Protein AF-A0AAW5BRC6-F1 (afdb_monomer)

Radius of gyration: 17.02 Å; Cα contacts (8 Å, |Δi|>4): 67; chains: 1; bounding box: 29×38×46 Å

pLDDT: mean 81.04, std 13.14, range [47.72, 93.06]

Structure (mmCIF, N/CA/C/O backbone):
data_AF-A0AAW5BRC6-F1
#
_entry.id   AF-A0AAW5BRC6-F1
#
loop_
_atom_site.group_PDB
_atom_site.id
_atom_site.type_symbol
_atom_site.label_atom_id
_atom_site.label_alt_id
_atom_site.label_comp_id
_atom_site.label_asym_id
_atom_site.label_entity_id
_atom_site.label_seq_id
_atom_site.pdbx_PDB_ins_code
_atom_site.Cartn_x
_atom_site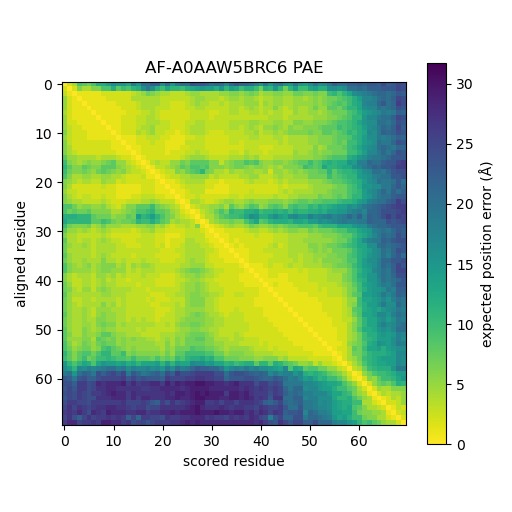.Cartn_y
_atom_site.Cartn_z
_atom_site.occupancy
_atom_site.B_iso_or_equiv
_atom_site.auth_seq_id
_atom_site.auth_comp_id
_atom_site.auth_asym_id
_atom_site.auth_atom_id
_atom_site.pdbx_PDB_model_num
ATOM 1 N N . LYS A 1 1 ? -2.921 -10.639 -9.649 1.00 54.06 1 LYS A N 1
ATOM 2 C CA . LYS A 1 1 ? -3.690 -10.168 -8.473 1.00 54.06 1 LYS A CA 1
ATOM 3 C C . LYS A 1 1 ? -3.218 -8.771 -8.123 1.00 54.06 1 LYS A C 1
ATOM 5 O O . LYS A 1 1 ? -2.010 -8.551 -8.110 1.00 54.06 1 LYS A O 1
ATOM 10 N N . ALA A 1 2 ? -4.136 -7.826 -7.943 1.00 77.50 2 ALA A N 1
ATOM 11 C CA . ALA A 1 2 ? -3.788 -6.445 -7.622 1.00 77.50 2 ALA A CA 1
ATOM 12 C C . ALA A 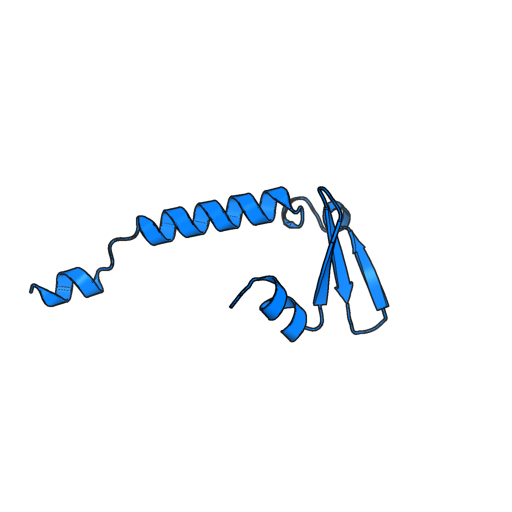1 2 ? -3.377 -6.340 -6.140 1.00 77.50 2 ALA A C 1
ATOM 14 O O . ALA A 1 2 ? -3.978 -6.987 -5.291 1.00 77.50 2 ALA A O 1
ATOM 15 N N . PHE A 1 3 ? -2.377 -5.513 -5.811 1.00 78.06 3 PHE A N 1
ATOM 16 C CA . PHE A 1 3 ? -1.854 -5.289 -4.445 1.00 78.06 3 PHE A CA 1
ATOM 17 C C . PHE A 1 3 ? -2.945 -5.136 -3.365 1.00 78.06 3 PHE A C 1
ATOM 19 O O . PHE A 1 3 ? -2.822 -5.664 -2.264 1.00 78.06 3 PHE A O 1
ATOM 26 N N . ARG A 1 4 ? -4.046 -4.458 -3.702 1.00 83.69 4 ARG A N 1
ATOM 27 C CA . ARG A 1 4 ? -5.201 -4.263 -2.816 1.00 83.69 4 ARG A CA 1
ATOM 28 C C . ARG A 1 4 ? -5.941 -5.552 -2.473 1.00 83.69 4 ARG A C 1
ATOM 30 O O . ARG A 1 4 ? -6.319 -5.724 -1.325 1.00 83.69 4 ARG A O 1
ATOM 37 N N . GLU A 1 5 ? -6.142 -6.434 -3.448 1.00 87.88 5 GLU A N 1
ATOM 38 C CA . GLU A 1 5 ? -6.851 -7.705 -3.246 1.00 87.88 5 GLU A CA 1
ATOM 39 C C . GLU A 1 5 ? -6.069 -8.611 -2.295 1.00 87.88 5 GLU A C 1
ATOM 41 O O . GLU A 1 5 ? -6.644 -9.280 -1.445 1.00 87.88 5 GLU A O 1
ATOM 46 N N . GLU A 1 6 ? -4.741 -8.617 -2.421 1.00 89.06 6 GLU A N 1
ATOM 47 C CA . GLU A 1 6 ? -3.873 -9.405 -1.547 1.00 89.06 6 GLU A CA 1
ATOM 48 C C . GLU A 1 6 ? -3.929 -8.912 -0.096 1.00 89.06 6 GLU A C 1
ATOM 50 O O . GLU A 1 6 ? -3.953 -9.721 0.828 1.00 89.06 6 GLU A O 1
ATOM 55 N N . LEU A 1 7 ? -3.990 -7.594 0.111 1.00 89.50 7 LEU A N 1
ATOM 56 C CA . LEU A 1 7 ? -4.143 -7.020 1.446 1.00 89.50 7 LEU A CA 1
ATOM 57 C C . LEU A 1 7 ? -5.538 -7.267 2.025 1.00 89.50 7 LEU A C 1
ATOM 59 O O . LEU A 1 7 ? -5.641 -7.607 3.201 1.00 89.50 7 LEU A O 1
ATOM 63 N N . ASP A 1 8 ? -6.588 -7.190 1.208 1.00 90.94 8 ASP A N 1
ATOM 64 C CA . ASP A 1 8 ? -7.957 -7.466 1.655 1.00 90.94 8 ASP A CA 1
ATOM 65 C C . ASP A 1 8 ? -8.112 -8.928 2.109 1.00 90.94 8 ASP A C 1
ATOM 67 O O . ASP A 1 8 ? -8.633 -9.185 3.192 1.00 90.94 8 ASP A O 1
ATOM 71 N N . ASN A 1 9 ? -7.520 -9.882 1.375 1.00 91.38 9 ASN A N 1
ATOM 72 C CA . ASN A 1 9 ? -7.460 -11.297 1.778 1.00 91.38 9 ASN A CA 1
ATOM 73 C C . ASN A 1 9 ? -6.709 -11.524 3.101 1.00 91.38 9 ASN A C 1
ATOM 75 O O . ASN A 1 9 ? -6.942 -12.519 3.783 1.00 91.38 9 ASN A O 1
ATOM 79 N N . ARG A 1 10 ? -5.802 -10.612 3.469 1.00 90.88 10 ARG A N 1
ATOM 80 C CA . ARG A 1 10 ? -5.069 -10.620 4.747 1.00 90.88 10 ARG A CA 1
ATOM 81 C C . ARG A 1 10 ? -5.783 -9.825 5.845 1.00 90.88 10 ARG A C 1
ATOM 83 O O . ARG A 1 10 ? -5.215 -9.625 6.914 1.00 90.88 10 ARG A O 1
ATOM 90 N N . GLY A 1 11 ? -7.001 -9.351 5.588 1.00 92.06 11 GLY A N 1
ATOM 91 C CA . GLY A 1 11 ? -7.789 -8.571 6.535 1.00 92.06 11 GLY A CA 1
ATOM 92 C C . GLY A 1 11 ? -7.372 -7.104 6.644 1.00 92.06 11 GLY A C 1
ATOM 93 O O . GLY A 1 11 ? -7.613 -6.477 7.676 1.00 92.06 11 GLY A O 1
ATOM 94 N N . ILE A 1 12 ? -6.741 -6.546 5.606 1.00 92.06 12 ILE A N 1
ATOM 95 C CA . ILE A 1 12 ? -6.286 -5.153 5.560 1.00 92.06 12 ILE A CA 1
ATOM 96 C C . ILE A 1 12 ? -6.950 -4.426 4.388 1.00 92.06 12 ILE A C 1
ATOM 98 O O . ILE A 1 12 ? -6.623 -4.645 3.223 1.00 92.06 12 ILE A O 1
ATOM 102 N N . LYS A 1 13 ? -7.821 -3.463 4.691 1.00 91.81 13 LYS A N 1
ATOM 103 C CA . LYS A 1 13 ? -8.402 -2.561 3.691 1.00 91.81 13 LYS A CA 1
ATOM 104 C C . LYS A 1 13 ? -7.492 -1.369 3.432 1.00 91.81 13 LYS A C 1
ATOM 106 O O . LYS A 1 13 ? -6.998 -0.731 4.361 1.00 91.81 13 LYS A O 1
ATOM 111 N N . VAL A 1 14 ? -7.317 -1.022 2.158 1.00 90.81 14 VAL A N 1
ATOM 112 C CA . VAL A 1 14 ? -6.508 0.131 1.735 1.00 90.81 14 VAL A CA 1
ATOM 113 C C . VAL A 1 14 ? -7.386 1.235 1.165 1.00 90.81 14 VAL A C 1
ATOM 115 O O . VAL A 1 14 ? -8.004 1.087 0.109 1.00 90.81 14 VAL A O 1
ATOM 118 N N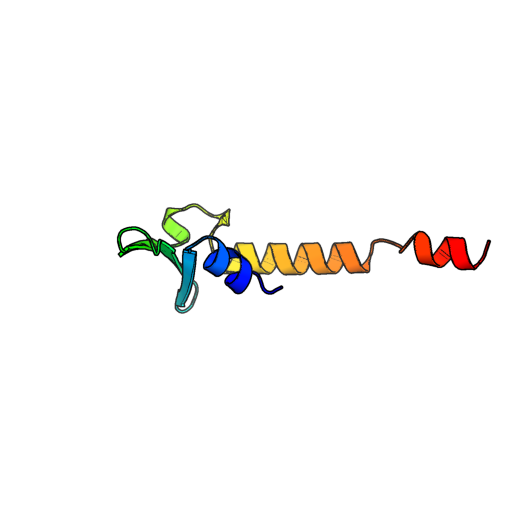 . HIS A 1 15 ? -7.364 2.389 1.823 1.00 89.69 15 HIS A N 1
ATOM 119 C CA . HIS A 1 15 ? -8.051 3.602 1.395 1.00 89.69 15 HIS A CA 1
ATOM 120 C C . HIS A 1 15 ? -7.058 4.580 0.780 1.00 89.69 15 HIS A C 1
ATOM 122 O O . HIS A 1 15 ? -6.183 5.105 1.468 1.00 89.69 15 HIS A O 1
ATOM 128 N N . GLU A 1 16 ? -7.205 4.885 -0.504 1.00 87.12 16 GLU A N 1
ATOM 129 C CA . GLU A 1 16 ? -6.411 5.939 -1.135 1.00 87.12 16 GLU A CA 1
ATOM 130 C C . GLU A 1 16 ? -7.031 7.309 -0.868 1.00 87.12 16 GLU A C 1
ATOM 132 O O . GLU A 1 16 ? -8.210 7.535 -1.128 1.00 87.12 16 GLU A O 1
ATOM 137 N N . ARG A 1 17 ? -6.225 8.247 -0.364 1.00 78.62 17 ARG A N 1
ATOM 138 C CA . ARG A 1 17 ? -6.642 9.624 -0.077 1.00 78.62 17 ARG A CA 1
ATOM 139 C C . ARG A 1 17 ? -5.590 10.607 -0.578 1.00 78.62 17 ARG A C 1
ATOM 141 O O . ARG A 1 17 ? -4.571 10.831 0.075 1.00 78.62 17 ARG A O 1
ATOM 148 N N . GLY A 1 18 ? -5.836 11.210 -1.740 1.00 84.38 18 GLY A N 1
ATOM 149 C CA . GLY A 1 18 ? -4.903 12.155 -2.359 1.00 84.38 18 GLY A CA 1
ATOM 150 C C . GLY A 1 18 ? -3.508 11.543 -2.542 1.00 84.38 18 GLY A C 1
ATOM 151 O O . GLY A 1 18 ? -3.362 10.511 -3.207 1.00 84.38 18 GLY A O 1
ATOM 152 N N . LYS A 1 19 ? -2.501 12.173 -1.922 1.00 84.38 19 LYS A N 1
ATOM 153 C CA . LYS A 1 19 ? -1.092 11.734 -1.931 1.00 84.38 19 LYS A CA 1
ATOM 154 C C . LYS A 1 19 ? -0.776 10.593 -0.955 1.00 84.38 19 LYS A C 1
ATOM 156 O O . LYS A 1 19 ? 0.315 10.052 -0.996 1.00 84.38 19 LYS A O 1
ATOM 161 N N . ASN A 1 20 ? -1.714 10.206 -0.091 1.00 86.44 20 ASN A N 1
ATOM 162 C CA . ASN A 1 20 ? -1.486 9.206 0.951 1.00 86.44 20 ASN A CA 1
ATOM 163 C C . ASN A 1 20 ? -2.383 7.975 0.781 1.00 86.44 20 ASN A C 1
ATOM 165 O O . ASN A 1 20 ? -3.405 8.004 0.089 1.00 86.44 20 ASN A O 1
ATOM 169 N N . ALA A 1 21 ? -2.004 6.898 1.463 1.00 89.38 21 ALA A N 1
ATOM 170 C CA . ALA A 1 21 ? -2.836 5.725 1.693 1.00 89.38 21 ALA A CA 1
ATOM 171 C C . ALA A 1 21 ? -3.102 5.571 3.198 1.00 89.38 21 ALA A C 1
ATOM 173 O O . ALA A 1 21 ? -2.260 5.927 4.026 1.00 89.38 21 ALA A O 1
ATOM 174 N N . THR A 1 22 ? -4.275 5.058 3.552 1.00 91.81 22 THR A N 1
ATOM 175 C CA . THR A 1 22 ? -4.624 4.644 4.913 1.00 91.81 22 THR A CA 1
ATOM 176 C C . THR A 1 22 ? -4.901 3.151 4.896 1.00 91.81 22 THR A C 1
ATOM 178 O O . THR A 1 22 ? -5.646 2.676 4.042 1.00 91.81 22 THR A O 1
ATOM 181 N N . TYR A 1 23 ? -4.333 2.439 5.860 1.00 91.12 23 TYR A N 1
ATOM 182 C CA . TYR A 1 23 ? -4.516 1.009 6.054 1.00 91.12 23 TYR A CA 1
ATOM 183 C C . TYR A 1 23 ? -5.450 0.794 7.240 1.00 91.12 23 TYR A C 1
ATOM 185 O O . TYR A 1 23 ? -5.296 1.432 8.284 1.00 91.12 23 TYR A O 1
ATOM 193 N N . GLU A 1 24 ? -6.442 -0.063 7.056 1.00 93.06 24 GLU A N 1
ATOM 194 C CA . GLU A 1 24 ? -7.449 -0.403 8.051 1.00 93.06 24 GLU A CA 1
ATOM 195 C C . GLU A 1 24 ? -7.421 -1.905 8.303 1.00 93.06 24 GLU A C 1
ATOM 197 O O . GLU A 1 24 ? -7.634 -2.688 7.380 1.00 93.06 24 GLU A O 1
ATOM 202 N N . LEU A 1 25 ? -7.163 -2.293 9.549 1.00 90.44 25 LEU A N 1
ATOM 203 C CA . LEU A 1 25 ? -7.299 -3.676 9.990 1.00 90.44 25 LEU A CA 1
ATOM 204 C C . LEU A 1 25 ? -8.786 -3.979 10.175 1.00 90.44 25 LEU A C 1
ATOM 206 O O . LEU A 1 25 ? -9.473 -3.270 10.913 1.00 90.44 25 LEU A O 1
ATOM 210 N N . LEU A 1 26 ? -9.272 -5.034 9.518 1.00 81.50 26 LEU A N 1
ATOM 211 C CA . LEU A 1 26 ? -10.640 -5.524 9.708 1.00 81.50 26 LEU A CA 1
ATOM 212 C C . LEU A 1 26 ? -10.864 -5.995 11.148 1.00 81.50 26 LEU A C 1
ATOM 214 O O . LEU A 1 26 ? -11.951 -5.833 11.697 1.00 81.50 26 LEU A O 1
ATOM 218 N N . GLU A 1 27 ? -9.818 -6.526 11.776 1.00 76.00 27 GLU A N 1
ATOM 219 C CA . GLU A 1 27 ? -9.838 -6.945 13.168 1.00 76.00 27 GLU A CA 1
ATOM 220 C C . GLU A 1 27 ? -9.560 -5.736 14.081 1.00 76.00 27 GLU A C 1
ATOM 222 O O . GLU A 1 27 ? -8.432 -5.256 14.220 1.00 76.00 27 GLU A O 1
ATOM 227 N N . GLY A 1 28 ? -10.624 -5.196 14.678 1.00 74.62 28 GLY A N 1
ATOM 228 C CA . GLY A 1 28 ? -10.545 -4.135 15.686 1.00 74.62 28 GLY A CA 1
ATOM 229 C C . GLY A 1 28 ? -10.636 -2.696 15.169 1.00 74.62 28 GLY A C 1
ATOM 230 O O . GLY A 1 28 ? -10.297 -1.785 15.922 1.00 74.62 28 GLY A O 1
ATOM 231 N N . GLU A 1 29 ? -11.064 -2.481 13.917 1.00 77.69 29 GLU A N 1
ATOM 232 C CA . GLU A 1 29 ? -11.353 -1.159 13.317 1.00 77.69 29 GLU A CA 1
ATOM 233 C C . GLU A 1 29 ? -10.204 -0.132 13.424 1.00 77.69 29 GLU A C 1
ATOM 235 O O . GLU A 1 29 ? -10.401 1.088 13.374 1.00 77.69 29 GLU A O 1
ATOM 240 N N . LYS A 1 30 ? -8.962 -0.609 13.561 1.00 87.50 30 LYS A N 1
ATOM 241 C CA . LYS A 1 30 ? -7.786 0.255 13.701 1.00 87.50 30 LYS A CA 1
ATOM 242 C C . LYS A 1 30 ? -7.368 0.790 12.338 1.00 87.50 30 LYS A C 1
ATOM 244 O O . LYS A 1 30 ? -7.165 0.027 11.395 1.00 87.50 30 LYS A O 1
ATOM 249 N N . LYS A 1 31 ? -7.177 2.110 12.252 1.00 91.88 31 LYS A N 1
ATOM 250 C CA . LYS A 1 31 ? -6.770 2.810 11.024 1.00 91.88 31 LYS A CA 1
ATOM 251 C C . LYS A 1 31 ? -5.459 3.545 11.235 1.00 91.88 31 LYS A C 1
ATOM 253 O O . LYS A 1 31 ? -5.301 4.282 12.206 1.00 91.88 31 LYS A O 1
ATOM 258 N N . VAL A 1 32 ? -4.542 3.399 10.288 1.00 91.25 32 VAL A N 1
ATOM 259 C CA . VAL A 1 32 ? -3.229 4.046 10.326 1.00 91.25 32 VAL A CA 1
ATOM 260 C C . VAL A 1 32 ? -2.878 4.612 8.954 1.00 91.25 32 VAL A C 1
ATOM 262 O O . VAL A 1 32 ? -3.121 3.998 7.916 1.00 91.25 32 VAL A O 1
ATOM 265 N N . ARG A 1 33 ? -2.334 5.830 8.929 1.00 88.94 33 ARG A N 1
ATOM 266 C CA . ARG A 1 33 ? -1.843 6.439 7.685 1.00 88.94 33 ARG A CA 1
ATOM 267 C C . ARG A 1 33 ? -0.524 5.783 7.291 1.00 88.94 33 ARG A C 1
ATOM 269 O O . ARG A 1 33 ? 0.304 5.547 8.163 1.00 88.94 33 ARG A O 1
ATOM 276 N N . GLY A 1 34 ? -0.292 5.582 5.996 1.00 88.19 34 GLY A N 1
ATOM 277 C CA . GLY A 1 34 ? 0.971 5.042 5.480 1.00 88.19 34 GLY A CA 1
ATOM 278 C C . GLY A 1 34 ? 2.191 5.812 5.984 1.00 88.19 34 GLY A C 1
ATOM 279 O O . GLY A 1 34 ? 3.127 5.207 6.484 1.00 88.19 34 GLY A O 1
ATOM 280 N N . THR A 1 35 ? 2.106 7.145 6.044 1.00 87.94 35 THR A N 1
ATOM 281 C CA . THR A 1 35 ? 3.171 8.010 6.589 1.00 87.94 35 THR A CA 1
ATOM 282 C C . THR A 1 35 ? 3.514 7.758 8.063 1.00 87.94 35 THR A C 1
ATOM 284 O O . THR A 1 35 ? 4.545 8.218 8.539 1.00 87.94 35 THR A O 1
ATOM 287 N N . LYS A 1 36 ? 2.654 7.062 8.821 1.00 91.88 36 LYS A N 1
ATOM 288 C CA . LYS A 1 36 ? 2.924 6.637 10.206 1.00 91.88 36 LYS A CA 1
ATOM 289 C C . LYS A 1 36 ? 3.508 5.228 10.303 1.00 91.88 36 LYS A C 1
ATOM 291 O O . LYS A 1 36 ? 4.064 4.905 11.345 1.00 91.88 36 LYS A O 1
ATOM 296 N N . LEU A 1 37 ? 3.377 4.415 9.257 1.00 90.06 37 LEU A N 1
ATOM 297 C CA . LEU A 1 37 ? 3.966 3.076 9.178 1.00 90.06 37 LEU A CA 1
ATOM 298 C C . LEU A 1 37 ? 5.422 3.101 8.695 1.00 90.06 37 LEU A C 1
ATOM 300 O O . LEU A 1 37 ? 6.157 2.151 8.937 1.00 90.06 37 LEU A O 1
ATOM 304 N N . GLY A 1 38 ? 5.833 4.185 8.036 1.00 90.50 38 GLY A N 1
ATOM 305 C CA . GLY A 1 38 ? 7.178 4.375 7.499 1.0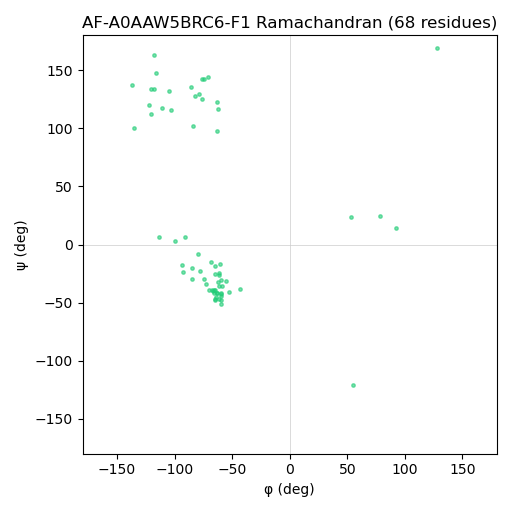0 90.50 38 GLY A CA 1
ATOM 306 C C . GLY A 1 38 ? 7.142 4.769 6.026 1.00 90.50 38 GLY A C 1
ATOM 307 O O . GLY A 1 38 ? 6.096 4.695 5.378 1.00 90.50 38 GLY A O 1
ATOM 308 N N . THR A 1 39 ? 8.293 5.181 5.498 1.00 89.25 39 THR A N 1
ATOM 309 C CA . THR A 1 39 ? 8.446 5.642 4.108 1.00 89.25 39 THR A CA 1
ATOM 310 C C . THR A 1 39 ? 8.035 4.581 3.094 1.00 89.25 39 THR A C 1
ATOM 312 O O . THR A 1 39 ? 7.406 4.897 2.090 1.00 89.25 39 THR A O 1
ATOM 315 N N . ASP A 1 40 ? 8.292 3.309 3.393 1.00 89.38 40 ASP A N 1
ATOM 316 C CA . ASP A 1 40 ? 7.982 2.184 2.501 1.00 89.38 40 ASP A CA 1
ATOM 317 C C . ASP A 1 40 ? 6.476 1.990 2.275 1.00 89.38 40 ASP A C 1
ATOM 319 O O . ASP A 1 40 ? 6.057 1.364 1.302 1.00 89.38 40 ASP A O 1
ATOM 323 N N . TYR A 1 41 ? 5.646 2.553 3.157 1.00 88.38 41 TYR A N 1
ATOM 324 C CA . TYR A 1 41 ? 4.187 2.475 3.093 1.00 88.38 41 TYR A CA 1
ATOM 325 C C . TYR A 1 41 ? 3.545 3.727 2.490 1.00 88.38 41 TYR A C 1
ATOM 327 O O . TYR A 1 41 ? 2.309 3.829 2.432 1.00 88.38 41 TYR A O 1
ATOM 335 N N . GLU A 1 42 ? 4.356 4.692 2.054 1.00 88.31 42 GLU A N 1
ATOM 336 C CA . GLU A 1 42 ? 3.885 5.856 1.322 1.00 88.31 42 GLU A CA 1
ATOM 337 C C . GLU A 1 42 ? 3.441 5.475 -0.089 1.00 88.31 42 GLU A C 1
ATOM 339 O O . GLU A 1 42 ? 4.008 4.611 -0.759 1.00 88.31 42 GLU A O 1
ATOM 344 N N . LYS A 1 43 ? 2.395 6.154 -0.562 1.00 86.94 43 LYS A N 1
ATOM 345 C CA . LYS A 1 43 ? 1.737 5.823 -1.829 1.00 86.94 43 LYS A CA 1
ATOM 346 C C . LYS A 1 43 ? 2.695 5.912 -3.017 1.00 86.94 43 LYS A C 1
ATOM 348 O O . LYS A 1 43 ? 2.670 5.041 -3.882 1.00 86.94 43 LYS A O 1
ATOM 353 N N . ASP A 1 44 ? 3.506 6.963 -3.065 1.00 88.69 44 ASP A N 1
ATOM 354 C CA . ASP A 1 44 ? 4.414 7.205 -4.186 1.00 88.69 44 ASP A CA 1
ATOM 355 C C . ASP A 1 44 ? 5.600 6.229 -4.165 1.0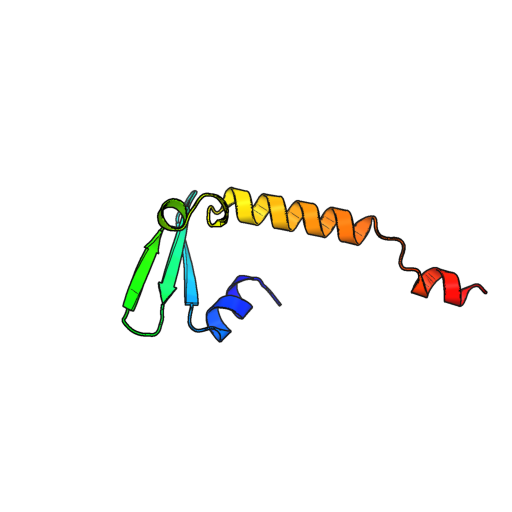0 88.69 44 ASP A C 1
ATOM 357 O O . ASP A 1 44 ? 6.013 5.757 -5.220 1.00 88.69 44 ASP A O 1
ATOM 361 N N . VAL A 1 45 ? 6.074 5.831 -2.979 1.00 89.25 45 VAL A N 1
ATOM 362 C CA . VAL A 1 45 ? 7.125 4.811 -2.825 1.00 89.25 45 VAL A CA 1
ATOM 363 C C . VAL A 1 45 ? 6.642 3.451 -3.326 1.00 89.25 45 VAL A C 1
ATOM 365 O O . VAL A 1 45 ? 7.317 2.826 -4.142 1.00 89.25 45 VAL A O 1
ATOM 368 N N . ILE A 1 46 ? 5.435 3.031 -2.930 1.00 87.06 46 ILE A N 1
ATOM 369 C CA . ILE A 1 46 ? 4.831 1.774 -3.400 1.00 87.06 46 ILE A CA 1
ATOM 370 C C . ILE A 1 46 ? 4.677 1.773 -4.925 1.00 87.06 46 ILE A C 1
ATOM 372 O O . ILE A 1 46 ? 4.961 0.767 -5.575 1.00 87.06 46 ILE A O 1
ATOM 376 N N . LYS A 1 47 ? 4.239 2.894 -5.511 1.00 87.31 47 LYS A N 1
ATOM 377 C CA . LYS A 1 47 ? 4.106 3.029 -6.968 1.00 87.31 47 LYS A CA 1
ATOM 378 C C . LYS A 1 47 ? 5.453 2.947 -7.679 1.00 87.31 47 LYS A C 1
ATOM 380 O O . LYS A 1 47 ? 5.579 2.179 -8.625 1.00 87.31 47 LYS A O 1
ATOM 385 N N . ASN A 1 48 ? 6.456 3.676 -7.196 1.00 89.06 48 ASN A N 1
ATOM 386 C CA . ASN A 1 48 ? 7.796 3.659 -7.779 1.00 89.06 48 ASN A CA 1
ATOM 387 C C . ASN A 1 48 ? 8.411 2.254 -7.742 1.00 89.06 48 ASN A C 1
ATOM 389 O O . ASN A 1 48 ? 9.005 1.813 -8.724 1.00 89.06 48 ASN A O 1
ATOM 393 N N . GLU A 1 49 ? 8.243 1.532 -6.632 1.00 89.25 49 GLU A N 1
ATOM 394 C CA . GLU A 1 49 ? 8.717 0.153 -6.501 1.00 89.25 49 GLU A CA 1
ATOM 395 C C . GLU A 1 49 ? 7.963 -0.803 -7.435 1.00 89.25 49 GLU A C 1
ATOM 397 O O . GLU A 1 49 ? 8.573 -1.680 -8.050 1.00 89.25 49 GLU A O 1
ATOM 402 N N . LEU A 1 50 ? 6.646 -0.626 -7.592 1.00 85.69 50 LEU A N 1
ATOM 403 C CA . LEU A 1 50 ? 5.849 -1.408 -8.538 1.00 85.69 50 LEU A CA 1
ATOM 404 C C . LEU A 1 50 ? 6.331 -1.199 -9.981 1.00 85.69 50 LEU A C 1
ATOM 406 O O . LEU A 1 50 ? 6.556 -2.181 -10.693 1.00 85.69 50 LEU A O 1
ATOM 410 N N . ASP A 1 51 ? 6.548 0.057 -10.376 1.00 86.38 51 ASP A N 1
ATOM 411 C CA . ASP A 1 51 ? 7.052 0.429 -11.700 1.00 86.38 51 ASP A CA 1
ATOM 412 C C . ASP A 1 51 ? 8.466 -0.123 -11.935 1.00 86.38 51 ASP A C 1
ATOM 414 O O . ASP A 1 51 ? 8.763 -0.641 -13.016 1.00 86.38 51 ASP A O 1
ATOM 418 N N . ARG A 1 52 ? 9.342 -0.057 -10.920 1.00 89.06 52 ARG A N 1
ATOM 419 C CA . ARG A 1 52 ? 10.696 -0.632 -10.967 1.00 89.06 52 ARG A CA 1
ATOM 420 C C . ARG A 1 52 ? 10.642 -2.137 -11.215 1.00 89.06 52 ARG A C 1
ATOM 422 O O . ARG A 1 52 ? 11.253 -2.612 -12.169 1.00 89.06 52 ARG A O 1
ATOM 429 N N . ARG A 1 53 ? 9.853 -2.874 -10.425 1.00 85.44 53 ARG A N 1
ATOM 430 C CA . ARG A 1 53 ? 9.691 -4.330 -10.584 1.00 85.44 53 ARG A CA 1
ATOM 431 C C . ARG A 1 53 ? 9.099 -4.701 -11.934 1.00 85.44 53 ARG A C 1
ATOM 433 O O . ARG A 1 53 ? 9.436 -5.740 -12.487 1.00 85.44 53 ARG A O 1
ATOM 440 N N . GLU A 1 54 ? 8.182 -3.897 -12.465 1.00 83.31 54 GLU A N 1
ATOM 441 C CA . GLU A 1 54 ? 7.626 -4.155 -13.789 1.00 83.31 54 GLU A CA 1
ATOM 442 C C . GLU A 1 54 ? 8.662 -3.966 -14.899 1.00 83.31 54 GLU A C 1
ATOM 444 O O . GLU A 1 54 ? 8.700 -4.772 -15.827 1.00 83.31 54 GLU A O 1
ATOM 449 N N . LYS A 1 55 ? 9.526 -2.950 -14.794 1.00 84.00 55 LYS A N 1
ATOM 450 C CA . LYS A 1 55 ? 10.650 -2.770 -15.721 1.00 84.00 55 LYS A CA 1
ATOM 451 C C . LYS A 1 55 ? 11.648 -3.919 -15.627 1.00 84.00 55 LYS A C 1
ATOM 453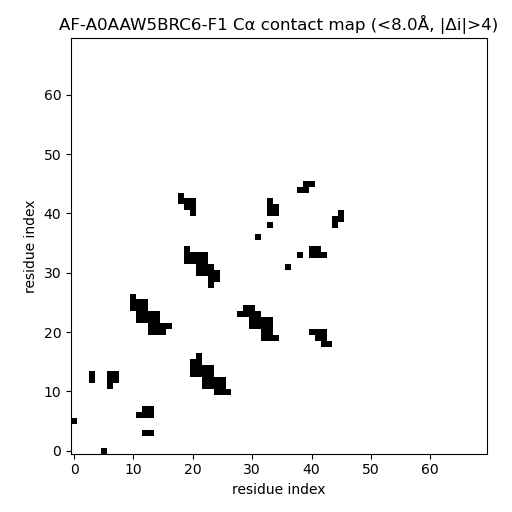 O O . LYS A 1 55 ? 12.032 -4.445 -16.663 1.00 84.00 55 LYS A O 1
ATOM 458 N N . GLU A 1 56 ? 12.013 -4.343 -14.420 1.00 83.94 56 GLU A N 1
ATOM 459 C CA . GLU A 1 56 ? 12.926 -5.475 -14.203 1.00 83.94 56 GLU A CA 1
ATOM 460 C C . GLU A 1 56 ? 12.369 -6.769 -14.803 1.00 83.94 56 GLU A C 1
ATOM 462 O O . GLU A 1 56 ? 13.038 -7.388 -15.623 1.00 83.94 56 GLU A O 1
ATOM 467 N N . ARG A 1 57 ? 11.096 -7.102 -14.546 1.00 78.75 57 ARG A N 1
ATOM 468 C CA . ARG A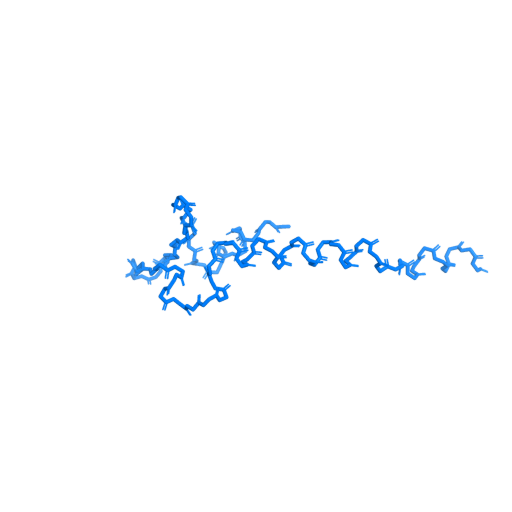 1 57 ? 10.437 -8.262 -15.178 1.00 78.75 57 ARG A CA 1
ATOM 469 C C . ARG A 1 57 ? 10.384 -8.191 -16.706 1.00 78.75 57 ARG A C 1
ATOM 471 O O . ARG A 1 57 ? 10.330 -9.225 -17.356 1.00 78.75 57 ARG A O 1
ATOM 478 N N . LYS A 1 58 ? 10.323 -6.991 -17.294 1.00 72.94 58 LYS A N 1
ATOM 479 C CA . LYS A 1 58 ? 10.352 -6.808 -18.759 1.00 72.94 58 LYS A CA 1
ATOM 480 C C . LYS A 1 58 ? 11.762 -6.935 -19.340 1.00 72.94 58 LYS A C 1
ATOM 482 O O . LYS A 1 58 ? 11.887 -7.173 -20.538 1.00 72.94 58 LYS A O 1
ATOM 487 N N . LEU A 1 59 ? 12.790 -6.728 -18.519 1.00 63.12 59 LEU A N 1
ATOM 488 C CA . LEU A 1 59 ? 14.199 -6.814 -18.898 1.00 63.12 59 LEU A CA 1
ATOM 489 C C . LEU A 1 59 ? 14.792 -8.204 -18.649 1.00 63.12 59 LEU A C 1
ATOM 491 O O . LEU A 1 59 ? 15.762 -8.550 -19.317 1.00 63.12 59 LEU A O 1
ATOM 495 N N . GLU A 1 60 ? 14.220 -9.000 -17.740 1.00 59.41 60 GLU A N 1
ATOM 496 C CA . GLU A 1 60 ? 14.610 -10.400 -17.565 1.00 59.41 60 GLU A CA 1
ATOM 497 C C . GLU A 1 60 ? 14.326 -11.190 -18.856 1.00 59.41 60 GLU A C 1
ATOM 499 O O . GLU A 1 60 ? 13.169 -11.290 -19.291 1.00 59.41 60 GLU A O 1
ATOM 504 N N . PRO A 1 61 ? 15.363 -11.739 -19.520 1.00 56.28 61 PRO A N 1
ATOM 505 C CA . PRO A 1 61 ? 15.161 -12.630 -20.646 1.00 56.28 61 PRO A CA 1
ATOM 506 C C . PRO A 1 61 ? 14.425 -13.857 -20.122 1.00 56.28 61 PRO A C 1
ATOM 508 O O . PRO A 1 61 ? 14.906 -14.529 -19.216 1.00 56.28 61 PRO A O 1
ATOM 511 N N . ASN A 1 62 ? 13.259 -14.162 -20.685 1.00 62.44 62 ASN A N 1
ATOM 512 C CA . ASN A 1 62 ? 12.614 -15.435 -20.409 1.00 62.44 62 ASN A CA 1
ATOM 513 C C . ASN A 1 62 ? 13.533 -16.559 -20.930 1.00 62.44 62 ASN A C 1
ATOM 515 O O . ASN A 1 62 ? 13.529 -16.835 -22.130 1.00 62.44 62 ASN A O 1
ATOM 519 N N . GLU A 1 63 ? 14.343 -17.171 -20.063 1.00 58.03 63 GLU A N 1
ATOM 520 C CA . GLU A 1 63 ? 15.199 -18.317 -20.400 1.00 58.03 63 GLU A CA 1
ATOM 521 C C . GLU A 1 63 ? 14.369 -19.473 -20.993 1.00 58.03 63 GLU A C 1
ATOM 523 O O . GLU A 1 63 ? 14.817 -20.108 -21.949 1.00 58.03 63 GLU A O 1
ATOM 528 N N . GLU A 1 64 ? 13.100 -19.648 -20.586 1.00 57.12 64 GLU A N 1
ATOM 529 C CA . GLU A 1 64 ? 12.181 -20.628 -21.198 1.00 57.12 64 GLU A CA 1
ATOM 530 C C . GLU A 1 64 ? 11.913 -20.342 -22.687 1.00 57.12 64 GLU A C 1
ATOM 532 O O . GLU A 1 64 ? 11.609 -21.246 -23.466 1.00 57.12 64 GLU A O 1
ATOM 537 N N . ARG A 1 65 ? 12.038 -19.080 -23.125 1.00 54.44 65 ARG A N 1
ATOM 538 C CA . ARG A 1 65 ? 11.864 -18.692 -24.533 1.00 54.44 65 ARG A CA 1
ATOM 539 C C . ARG A 1 65 ? 13.056 -19.113 -25.390 1.00 54.44 65 ARG A C 1
ATOM 541 O O . ARG A 1 65 ? 12.858 -19.360 -26.575 1.00 54.44 65 ARG A O 1
ATOM 548 N N . TYR A 1 66 ? 14.255 -19.180 -24.813 1.00 50.53 66 TYR A N 1
ATOM 549 C CA . TYR A 1 66 ? 15.484 -19.574 -25.508 1.00 50.53 66 TYR A CA 1
ATOM 550 C C . TYR A 1 66 ? 15.663 -21.095 -25.554 1.00 50.53 66 TYR A C 1
ATOM 552 O O . TYR A 1 66 ? 16.181 -21.602 -26.544 1.00 50.53 66 TYR A O 1
ATOM 560 N N . GLU A 1 67 ? 15.153 -21.829 -24.561 1.00 54.91 67 GLU A N 1
ATOM 561 C CA . GLU A 1 67 ? 15.118 -23.302 -24.585 1.00 54.91 67 GLU A CA 1
ATOM 562 C C . GLU A 1 67 ? 14.206 -23.858 -25.694 1.00 54.91 67 GLU A C 1
ATOM 564 O O . GLU A 1 67 ? 14.452 -24.939 -26.209 1.00 54.91 67 GLU A O 1
ATOM 569 N N . LYS A 1 68 ? 13.198 -23.100 -26.153 1.00 47.72 68 LYS A N 1
ATOM 570 C CA . LYS A 1 68 ? 12.341 -23.501 -27.289 1.00 47.72 68 LYS A CA 1
ATOM 571 C C . LYS A 1 68 ? 13.073 -23.527 -28.645 1.00 47.72 68 LYS A C 1
ATOM 573 O O . LYS A 1 68 ? 12.535 -24.054 -29.617 1.00 47.72 68 LYS A O 1
ATOM 578 N N . PHE A 1 69 ? 14.252 -22.913 -28.729 1.00 54.09 69 PHE A N 1
ATOM 579 C CA . PHE A 1 69 ? 15.065 -22.847 -29.947 1.00 54.09 69 PHE A CA 1
ATOM 580 C C . PHE A 1 69 ? 16.389 -23.623 -29.832 1.00 54.09 69 PHE A C 1
ATOM 582 O O . PHE A 1 69 ? 17.214 -23.516 -30.741 1.00 54.09 69 PHE A O 1
ATOM 589 N N . LYS A 1 70 ? 16.595 -24.367 -28.738 1.00 48.31 70 LYS A N 1
ATOM 590 C CA . LYS A 1 70 ? 17.627 -25.407 -28.630 1.00 48.31 70 LYS A CA 1
ATOM 591 C C . LYS A 1 70 ? 17.045 -26.756 -29.037 1.00 48.31 70 LYS A C 1
ATOM 593 O O . LYS A 1 70 ? 17.825 -27.553 -29.601 1.00 48.31 70 LYS A O 1
#

Nearest PDB structures (foldseek):
  4q3a-assembly3_C  TM=5.901E-01  e=1.431E+00  Methanosarcina barkeri str. Fusaro
  7apl-assembly1_A-2  TM=5.008E-01  e=2.913E+00  Zymomonas mobilis subsp. mobilis ZM4 = ATCC 31821
  4q8n-assembly1_A-2  TM=4.717E-01  e=3.107E+00  Zymomonas mobilis subsp. mobilis ZM4 = ATCC 31821
  6ygv-assembly1_A-2  TM=5.040E-01  e=3.772E+00  Zymomonas mobilis subsp. mobilis ZM4 = ATCC 31821
  4ipp-assembly1_A-2  TM=4.708E-01  e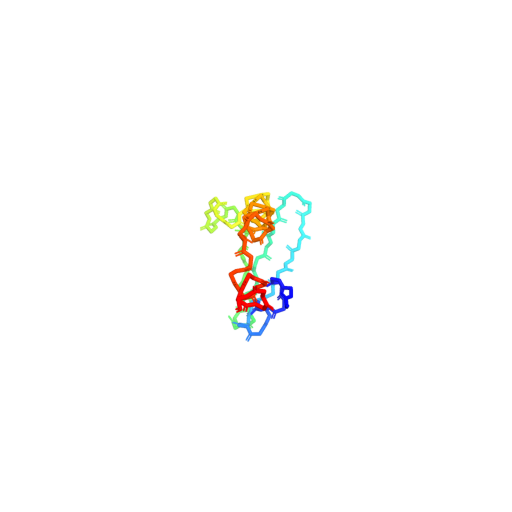=5.928E+00  Zymomonas mobilis subsp. mobilis ZM4 = ATCC 31821

Mean predicted aligned error: 8.97 Å

Organism: Phocaeicola vulgatus (NCBI:txid821)

Foldseek 3Di:
DDPQVVCVVVQWHWDDDVFWIWIAHNPPRDIDILVVVHPCSGPVNVVVVVVVVVVVVVVPPPVVVVVVVD

Solvent-accessible surface area (backbone atoms only — not comparable to full-atom values): 4134 Å² t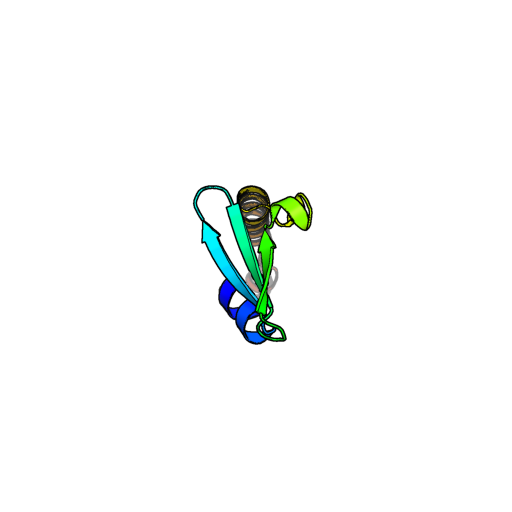otal; per-residue (Å²): 133,57,77,63,60,60,33,44,77,71,43,30,47,77,44,80,53,92,81,40,32,32,42,30,34,68,79,80,76,46,72,46,48,16,79,77,78,33,71,78,47,25,44,64,50,47,49,52,52,50,54,49,53,53,51,50,64,71,64,53,76,60,62,74,65,56,60,77,77,108

Sequence (70 aa):
KAFREELDNRGIKVHERGKNATYELLEGEKKVRGTKLGTDYEKDVIKNELDRREKERKLEPNEERYEKFK

Secondary structure (DSSP, 8-state):
--HHHHHHHTTEEEEEETTEEEEEESTT--EEEHHHH-GGGSHHHHHHHHHHHHHHHHHS--HHHHHTT-